Protein A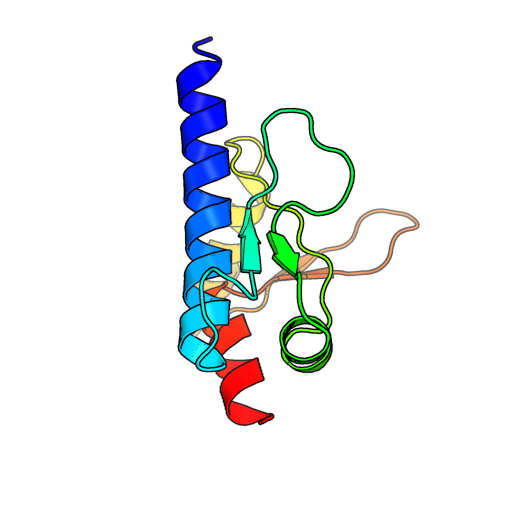F-A0A945GJG4-F1 (afdb_monomer_lite)

Structure (mmCIF, N/CA/C/O backbone):
data_AF-A0A945GJG4-F1
#
_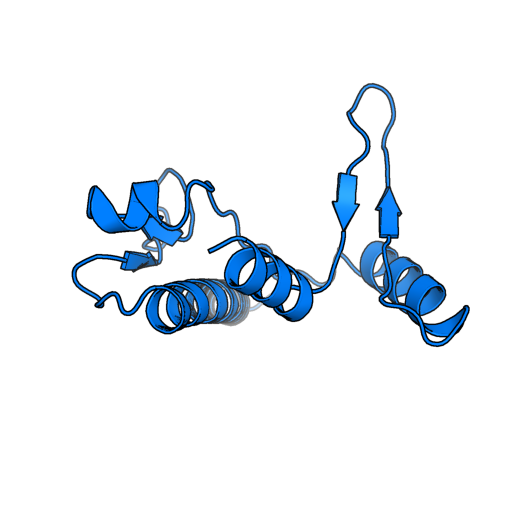entry.id   AF-A0A945GJG4-F1
#
loop_
_atom_site.group_PDB
_atom_site.id
_atom_site.type_symbol
_atom_site.label_atom_id
_atom_site.label_alt_id
_atom_site.label_comp_id
_atom_site.label_asym_id
_atom_site.label_entity_id
_atom_site.label_seq_id
_atom_site.pdbx_PDB_ins_code
_atom_site.Cartn_x
_atom_site.Cartn_y
_atom_site.Cartn_z
_atom_site.occupancy
_atom_site.B_iso_or_equiv
_atom_site.auth_seq_id
_atom_site.auth_comp_id
_atom_site.auth_asym_id
_atom_site.auth_atom_id
_atom_site.pdbx_PDB_model_num
ATOM 1 N N . MET A 1 1 ? 14.832 16.011 -15.812 1.00 59.91 1 MET A N 1
ATOM 2 C CA . MET A 1 1 ? 13.993 14.974 -15.165 1.00 59.91 1 MET A CA 1
ATOM 3 C C . MET A 1 1 ? 12.707 15.646 -14.701 1.00 59.91 1 MET A C 1
ATOM 5 O O . MET A 1 1 ? 12.805 16.607 -13.952 1.00 59.91 1 MET A O 1
ATOM 9 N N . ASN A 1 2 ? 11.532 15.246 -15.201 1.00 74.12 2 ASN A N 1
ATOM 10 C CA . ASN A 1 2 ? 10.289 15.966 -14.897 1.00 74.12 2 ASN A CA 1
ATOM 11 C C . ASN A 1 2 ? 9.796 15.608 -13.480 1.00 74.12 2 ASN A C 1
ATOM 13 O O . ASN A 1 2 ? 9.289 14.508 -13.244 1.00 74.12 2 ASN A O 1
ATOM 17 N N . ASN A 1 3 ? 9.993 16.529 -12.535 1.00 82.69 3 ASN A N 1
ATOM 18 C CA . ASN A 1 3 ? 9.614 16.348 -11.135 1.00 82.69 3 ASN A CA 1
ATOM 19 C C . ASN A 1 3 ? 8.102 16.167 -10.955 1.00 82.69 3 ASN A C 1
ATOM 21 O O . ASN A 1 3 ? 7.693 15.438 -10.051 1.00 82.69 3 ASN A O 1
ATOM 25 N N . ASP A 1 4 ? 7.280 16.737 -11.834 1.00 89.06 4 ASP A N 1
ATOM 26 C CA . ASP A 1 4 ? 5.824 16.667 -11.708 1.00 89.06 4 ASP A CA 1
ATOM 27 C C . ASP A 1 4 ? 5.293 15.281 -12.066 1.00 89.06 4 ASP A C 1
ATOM 29 O O . ASP A 1 4 ? 4.445 14.741 -11.360 1.00 89.06 4 ASP A O 1
ATOM 33 N N . SER A 1 5 ? 5.890 14.626 -13.067 1.00 90.62 5 SER A N 1
ATOM 34 C CA . SER A 1 5 ? 5.574 13.227 -13.384 1.00 90.62 5 SER A CA 1
ATOM 35 C C . SER A 1 5 ? 5.881 12.291 -12.208 1.00 90.62 5 SER A C 1
ATOM 37 O O . SER A 1 5 ? 5.087 11.405 -11.891 1.00 90.62 5 SER A O 1
ATOM 39 N N . ARG A 1 6 ? 7.005 12.501 -11.506 1.00 89.50 6 ARG A N 1
ATOM 40 C CA . ARG A 1 6 ? 7.366 11.695 -10.325 1.00 89.50 6 ARG A CA 1
ATOM 41 C C . ARG A 1 6 ? 6.383 11.904 -9.176 1.00 89.50 6 ARG A C 1
ATOM 43 O O . ARG A 1 6 ? 5.955 10.925 -8.569 1.00 89.50 6 ARG A O 1
ATOM 50 N N . LYS A 1 7 ? 6.000 13.157 -8.907 1.00 90.75 7 LYS A N 1
ATOM 51 C CA . LYS A 1 7 ? 4.990 13.491 -7.891 1.00 90.75 7 LYS A CA 1
ATOM 52 C C . LYS A 1 7 ? 3.638 12.860 -8.225 1.00 90.75 7 LYS A C 1
ATOM 54 O O . LYS A 1 7 ? 3.035 12.241 -7.355 1.00 90.75 7 LYS A O 1
ATOM 59 N N . ALA A 1 8 ? 3.205 12.936 -9.485 1.00 93.75 8 ALA A N 1
ATOM 60 C CA . ALA A 1 8 ? 1.955 12.335 -9.946 1.00 93.75 8 ALA A CA 1
ATOM 61 C C . ALA A 1 8 ? 1.943 10.808 -9.766 1.00 93.75 8 ALA A C 1
ATOM 63 O O . ALA A 1 8 ? 0.982 10.260 -9.234 1.00 93.75 8 ALA A O 1
ATOM 64 N N . LYS A 1 9 ? 3.036 10.119 -10.124 1.00 94.88 9 LYS A N 1
ATOM 65 C CA . LYS A 1 9 ? 3.190 8.669 -9.906 1.00 94.88 9 LYS A CA 1
ATOM 66 C C . LYS A 1 9 ? 3.155 8.278 -8.424 1.00 94.88 9 LYS A C 1
ATOM 68 O O . LYS A 1 9 ? 2.586 7.242 -8.085 1.00 94.88 9 LYS A O 1
ATOM 73 N N . GLY A 1 10 ? 3.760 9.092 -7.556 1.00 94.88 10 GLY A N 1
ATOM 74 C CA . GLY A 1 10 ? 3.686 8.916 -6.103 1.00 94.88 10 GLY A CA 1
ATOM 75 C C . GLY A 1 10 ? 2.255 9.068 -5.591 1.00 94.88 10 GLY A C 1
ATOM 76 O O . GLY A 1 10 ? 1.727 8.150 -4.971 1.00 94.88 10 GLY A O 1
ATOM 77 N N . ARG A 1 11 ? 1.587 10.173 -5.946 1.00 96.25 11 ARG A N 1
ATOM 78 C CA . ARG A 1 11 ? 0.187 10.431 -5.576 1.00 96.25 11 ARG A CA 1
ATOM 79 C C . ARG A 1 11 ? -0.759 9.337 -6.064 1.00 96.25 11 ARG A C 1
ATOM 81 O O . ARG A 1 11 ? -1.662 8.944 -5.336 1.00 96.25 11 ARG A O 1
ATOM 88 N N . TYR A 1 12 ? -0.544 8.830 -7.274 1.00 97.50 12 TYR A N 1
ATOM 89 C CA . TYR A 1 12 ? -1.332 7.730 -7.821 1.00 97.50 12 TYR A CA 1
ATOM 90 C C . TYR A 1 12 ? -1.243 6.471 -6.946 1.00 97.50 12 TYR A C 1
ATOM 92 O O . TYR A 1 12 ? -2.270 5.893 -6.606 1.00 97.50 12 TYR A O 1
ATOM 100 N N . LEU A 1 13 ? -0.036 6.090 -6.509 1.00 98.00 13 LEU A N 1
ATOM 101 C CA . LEU A 1 13 ? 0.147 4.955 -5.599 1.00 98.00 13 LEU A CA 1
ATOM 102 C C . LEU A 1 13 ? -0.510 5.200 -4.230 1.00 98.00 13 LEU A C 1
ATOM 104 O O . LEU A 1 13 ? -1.202 4.318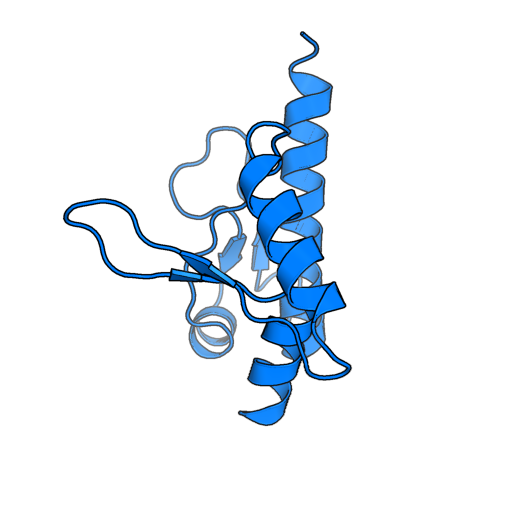 -3.730 1.00 98.00 13 LEU A O 1
ATOM 108 N N . GLN A 1 14 ? -0.347 6.398 -3.659 1.00 98.12 14 GLN A N 1
ATOM 109 C CA . GLN A 1 14 ? -0.999 6.776 -2.397 1.00 98.12 14 GLN A CA 1
ATOM 110 C C . GLN A 1 14 ? -2.529 6.646 -2.490 1.00 98.12 14 GLN A C 1
ATOM 112 O O . GLN A 1 14 ? -3.161 6.104 -1.585 1.00 98.12 14 GLN A O 1
ATOM 117 N N . ASN A 1 15 ? -3.122 7.101 -3.601 1.00 98.25 15 ASN A N 1
ATOM 118 C CA . ASN A 1 15 ? -4.561 6.994 -3.838 1.00 98.25 15 ASN A CA 1
ATOM 119 C C . ASN A 1 15 ? -5.021 5.536 -3.945 1.00 98.25 15 ASN A C 1
ATOM 121 O O . ASN A 1 15 ? -6.023 5.199 -3.329 1.00 98.25 15 ASN A O 1
ATOM 125 N N . ILE A 1 16 ? -4.272 4.661 -4.630 1.00 98.56 16 ILE A N 1
ATOM 126 C CA . ILE A 1 16 ? -4.604 3.225 -4.697 1.00 98.56 16 ILE A CA 1
ATOM 127 C C . ILE A 1 16 ? -4.712 2.619 -3.294 1.00 98.56 16 ILE A C 1
ATOM 129 O O . ILE A 1 16 ? -5.672 1.906 -3.008 1.00 98.56 16 ILE A O 1
ATOM 133 N N . VAL A 1 17 ? -3.739 2.892 -2.418 1.00 98.50 17 VAL A N 1
ATOM 134 C CA . VAL A 1 17 ? -3.760 2.359 -1.048 1.00 98.50 17 VAL A CA 1
ATOM 135 C C . VAL A 1 17 ? -4.939 2.943 -0.269 1.00 98.50 17 VAL A C 1
ATOM 137 O O . VAL A 1 17 ? -5.712 2.187 0.313 1.00 98.50 17 VAL A O 1
ATOM 140 N N . LYS A 1 18 ? -5.128 4.269 -0.315 1.00 98.44 18 LYS A N 1
ATOM 141 C CA . LYS A 1 18 ? -6.253 4.965 0.329 1.00 98.44 18 LYS A CA 1
ATOM 142 C C . LYS A 1 18 ? -7.606 4.377 -0.095 1.00 98.44 18 LYS A C 1
ATOM 144 O O . LYS A 1 18 ? -8.434 4.078 0.760 1.00 98.44 18 LYS A O 1
ATOM 149 N N . ASP A 1 19 ? -7.819 4.192 -1.395 1.00 98.44 19 ASP A N 1
ATOM 150 C CA . ASP A 1 19 ? -9.081 3.697 -1.952 1.00 98.44 19 ASP A CA 1
ATOM 151 C C . ASP A 1 19 ? -9.334 2.229 -1.573 1.00 98.44 19 ASP A C 1
ATOM 153 O O . ASP A 1 19 ? -10.474 1.858 -1.295 1.00 98.44 19 ASP A O 1
ATOM 157 N N . LYS A 1 20 ? -8.285 1.397 -1.487 1.00 98.50 20 LYS A N 1
ATOM 158 C CA . LYS A 1 20 ? -8.403 0.020 -0.979 1.00 98.50 20 LYS A CA 1
ATOM 159 C C . LYS A 1 2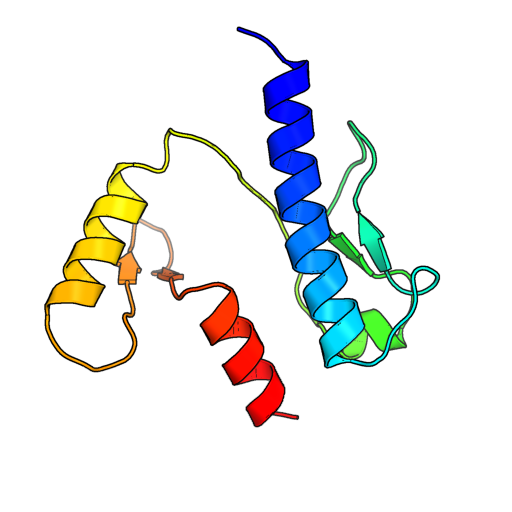0 ? -8.817 -0.027 0.494 1.00 98.50 20 LYS A C 1
ATOM 161 O O . LYS A 1 20 ? -9.700 -0.810 0.823 1.00 98.50 20 LYS A O 1
ATOM 166 N N . ILE A 1 21 ? -8.248 0.829 1.351 1.00 98.25 21 ILE A N 1
ATOM 167 C CA . ILE A 1 21 ? -8.642 0.917 2.771 1.00 98.25 21 ILE A CA 1
ATOM 168 C C . ILE A 1 21 ? -10.094 1.393 2.887 1.00 98.25 21 ILE A C 1
ATOM 170 O O . ILE A 1 21 ? -10.892 0.769 3.579 1.00 98.25 21 ILE A O 1
ATOM 174 N N . ILE A 1 22 ? -10.456 2.465 2.171 1.00 98.25 22 ILE A N 1
ATOM 175 C CA . ILE A 1 22 ? -11.829 2.989 2.140 1.00 98.25 22 ILE A CA 1
ATOM 176 C C . ILE A 1 22 ? -12.824 1.896 1.749 1.00 98.25 22 ILE A C 1
ATOM 178 O O . ILE A 1 22 ? -13.846 1.735 2.414 1.00 98.25 22 ILE A O 1
ATOM 182 N N . LYS A 1 23 ? -12.509 1.136 0.694 1.00 97.88 23 LYS A N 1
ATOM 183 C CA . LYS A 1 23 ? -13.373 0.070 0.193 1.00 97.88 23 LYS A CA 1
ATOM 184 C C . LYS A 1 23 ? -13.506 -1.080 1.189 1.00 97.88 23 LYS A C 1
ATOM 186 O O . LYS A 1 23 ? -14.627 -1.515 1.420 1.00 97.88 23 LYS A O 1
ATOM 191 N N . LEU A 1 24 ? -12.393 -1.573 1.734 1.00 97.75 24 LEU A N 1
ATOM 192 C CA . LEU A 1 24 ? -12.400 -2.744 2.611 1.00 97.75 24 LEU A CA 1
ATOM 193 C C . LEU A 1 24 ? -13.188 -2.477 3.901 1.00 97.75 24 LEU A C 1
ATOM 195 O O . LEU A 1 24 ? -14.023 -3.280 4.291 1.00 97.75 24 LEU A O 1
ATOM 199 N N . PHE A 1 25 ? -12.989 -1.308 4.510 1.00 97.12 25 PHE A N 1
ATOM 200 C CA . PHE A 1 25 ? -13.568 -0.988 5.817 1.00 97.12 25 PHE A CA 1
ATOM 201 C C . PHE A 1 25 ? -14.821 -0.107 5.754 1.00 97.12 25 PHE A C 1
ATOM 203 O O . PHE A 1 25 ? -15.265 0.403 6.783 1.00 97.12 25 PHE A O 1
ATOM 210 N N . ASN A 1 26 ? -15.377 0.111 4.556 1.00 96.94 26 ASN A N 1
ATOM 211 C CA . ASN A 1 26 ? -16.536 0.978 4.320 1.00 96.94 26 ASN A CA 1
ATOM 212 C C . ASN A 1 26 ? -16.395 2.377 4.967 1.00 96.94 26 ASN A C 1
ATOM 214 O O . ASN A 1 26 ? -17.302 2.881 5.632 1.00 96.94 26 ASN A O 1
ATOM 218 N N . LEU A 1 27 ? -15.220 2.988 4.801 1.00 97.62 27 LEU A N 1
ATOM 219 C CA . LEU A 1 27 ? -14.895 4.317 5.331 1.00 97.62 27 LEU A CA 1
ATOM 220 C C . LEU A 1 27 ? -15.186 5.412 4.299 1.00 97.62 27 LEU A C 1
ATOM 222 O O . LEU A 1 27 ? -15.562 5.147 3.160 1.00 97.62 27 LEU A O 1
ATOM 226 N N . THR A 1 28 ? -14.991 6.674 4.679 1.00 97.00 28 THR A N 1
ATOM 227 C CA . THR A 1 28 ? -15.198 7.818 3.779 1.00 97.00 28 THR A CA 1
ATOM 228 C C . THR A 1 28 ? -13.938 8.673 3.629 1.00 97.00 28 THR A C 1
ATOM 230 O O . THR A 1 28 ? -12.960 8.525 4.361 1.00 97.00 28 THR A O 1
ATOM 233 N N . ASN A 1 29 ? -13.957 9.644 2.708 1.00 96.19 29 ASN A N 1
ATOM 234 C CA . ASN A 1 29 ? -12.869 10.627 2.593 1.00 96.19 29 ASN A CA 1
ATOM 235 C C . ASN A 1 29 ? -12.750 11.553 3.828 1.00 96.19 29 ASN A C 1
ATOM 237 O O . ASN A 1 29 ? -11.767 12.283 3.935 1.00 96.19 29 ASN A O 1
ATOM 241 N N . ALA A 1 30 ? -13.722 11.544 4.751 1.00 97.25 30 ALA A N 1
ATOM 242 C CA . ALA A 1 30 ? -13.592 12.223 6.043 1.00 97.25 30 ALA A CA 1
ATOM 243 C C . ALA A 1 30 ? -12.698 11.438 7.021 1.00 97.25 30 ALA A C 1
ATOM 245 O O . ALA A 1 30 ? -12.104 12.024 7.924 1.00 97.25 30 ALA A O 1
ATOM 246 N N . ASP A 1 31 ? -12.574 10.126 6.820 1.00 97.88 31 ASP A N 1
ATOM 247 C CA . ASP A 1 31 ? -11.789 9.228 7.662 1.00 97.88 31 ASP A CA 1
ATOM 248 C C . ASP A 1 31 ? -10.352 9.072 7.174 1.00 97.88 31 ASP A C 1
ATOM 250 O O . ASP A 1 31 ? -9.461 8.820 7.983 1.00 97.88 31 ASP A O 1
ATOM 254 N N . ILE A 1 32 ? -10.114 9.191 5.863 1.00 98.31 32 ILE A N 1
ATOM 255 C CA . ILE A 1 32 ? -8.805 8.938 5.253 1.00 98.31 32 ILE A CA 1
ATOM 256 C C . ILE A 1 32 ? -8.529 9.913 4.106 1.00 98.31 32 ILE A C 1
ATOM 258 O O . ILE A 1 32 ? -9.364 10.124 3.226 1.00 98.31 32 ILE A O 1
ATOM 262 N N . ARG A 1 33 ? -7.300 10.441 4.054 1.00 97.56 33 ARG A N 1
ATOM 263 C CA . ARG A 1 33 ? -6.764 11.175 2.893 1.00 97.56 33 ARG A CA 1
ATOM 264 C C . ARG A 1 33 ? -5.306 10.809 2.611 1.00 97.56 33 ARG A C 1
ATOM 266 O O . ARG A 1 33 ? -4.646 10.190 3.434 1.00 97.56 33 ARG A O 1
ATOM 273 N N . THR A 1 34 ? -4.764 11.257 1.483 1.00 97.81 34 THR A N 1
ATOM 274 C CA . THR A 1 34 ? -3.312 11.213 1.227 1.00 97.81 34 THR A CA 1
ATOM 275 C C . THR A 1 34 ? -2.605 12.441 1.811 1.00 97.81 34 THR A C 1
ATOM 277 O O . THR A 1 34 ? -3.224 13.501 1.970 1.00 97.81 34 THR A O 1
ATOM 280 N N . SER A 1 35 ? -1.303 12.331 2.074 1.00 95.94 35 SER A N 1
ATOM 281 C CA . SER A 1 35 ? -0.442 13.455 2.458 1.00 95.94 35 SER A CA 1
ATOM 282 C C . SER A 1 35 ? -0.430 14.554 1.386 1.00 95.94 35 SER A C 1
ATOM 284 O O . SER A 1 35 ? -0.607 14.302 0.192 1.00 95.94 35 SER A O 1
ATOM 286 N N . ASN A 1 36 ? -0.251 15.808 1.791 1.00 92.75 36 ASN A N 1
ATOM 287 C CA . ASN A 1 36 ? 0.039 16.916 0.885 1.00 92.75 36 ASN A CA 1
ATOM 288 C C . ASN A 1 36 ? 1.526 16.920 0.510 1.00 92.75 36 ASN A C 1
ATOM 290 O O . ASN A 1 36 ? 2.366 16.346 1.199 1.00 92.75 36 ASN A O 1
ATOM 294 N N . THR A 1 37 ? 1.873 17.569 -0.603 1.00 86.88 37 THR A N 1
ATOM 295 C CA . THR A 1 37 ? 3.281 17.674 -1.017 1.00 86.88 37 THR A CA 1
ATOM 296 C C . THR A 1 37 ? 4.094 18.380 0.070 1.00 86.88 37 THR A C 1
ATOM 298 O O . THR A 1 37 ? 3.800 19.525 0.395 1.00 86.88 37 THR A O 1
ATOM 301 N N . GLY A 1 38 ? 5.123 17.711 0.599 1.00 84.69 38 GLY A N 1
ATOM 302 C CA . GLY A 1 38 ? 5.980 18.256 1.658 1.00 84.69 38 GLY A CA 1
ATOM 303 C C . GLY A 1 38 ? 5.379 18.187 3.066 1.00 84.69 38 GLY A C 1
ATOM 304 O O . GLY A 1 38 ? 5.959 18.741 3.993 1.00 84.69 38 GLY A O 1
ATOM 305 N N . GLU A 1 39 ? 4.233 17.526 3.239 1.00 92.94 39 GLU A N 1
ATOM 306 C CA . GLU A 1 39 ? 3.672 17.262 4.562 1.00 92.94 39 GLU A CA 1
ATOM 307 C C . GLU A 1 39 ? 4.489 16.181 5.286 1.00 92.94 39 GLU A C 1
ATOM 309 O O . GLU A 1 39 ? 4.851 15.167 4.694 1.00 92.94 39 GLU A O 1
ATOM 314 N N . ASN A 1 40 ? 4.757 16.386 6.578 1.00 91.81 40 ASN A N 1
ATOM 315 C CA . ASN A 1 40 ? 5.470 15.415 7.409 1.00 91.81 40 ASN A CA 1
ATOM 316 C C . ASN A 1 40 ? 4.571 14.235 7.832 1.00 91.81 40 ASN A C 1
ATOM 318 O O . ASN A 1 40 ? 3.344 14.354 7.933 1.00 91.81 40 ASN A O 1
ATOM 322 N N . GLY A 1 41 ? 5.198 13.105 8.166 1.00 93.50 41 GLY A N 1
ATOM 323 C CA . GLY A 1 41 ? 4.537 11.878 8.623 1.00 93.50 41 GLY A CA 1
ATOM 324 C C . GLY A 1 41 ? 4.112 10.964 7.473 1.00 93.50 41 GLY A C 1
ATOM 325 O O . GLY A 1 41 ? 4.565 11.128 6.351 1.00 93.50 41 GLY A O 1
ATOM 326 N N . GLU A 1 42 ? 3.213 10.026 7.761 1.00 96.75 42 GLU A N 1
ATOM 327 C CA . GLU A 1 42 ? 2.773 8.990 6.813 1.00 96.75 42 GLU A CA 1
ATOM 328 C C . GLU A 1 42 ? 2.081 9.523 5.551 1.00 96.75 42 GLU A C 1
ATOM 330 O O . GLU A 1 42 ? 1.447 10.585 5.566 1.00 96.75 42 GLU A O 1
ATOM 335 N N . ASP A 1 43 ? 2.171 8.746 4.473 1.00 97.75 43 ASP A N 1
ATOM 336 C CA . ASP A 1 43 ? 1.634 9.076 3.154 1.00 97.75 43 ASP A CA 1
ATOM 337 C C . ASP A 1 43 ? 0.115 8.902 3.045 1.00 97.75 43 ASP A C 1
ATOM 339 O O . ASP A 1 43 ? -0.542 9.606 2.271 1.00 97.75 43 ASP A O 1
ATOM 343 N N . VAL A 1 44 ? -0.454 7.982 3.825 1.00 98.06 44 VAL A N 1
ATOM 344 C CA . VAL A 1 44 ? -1.901 7.786 3.964 1.00 98.06 44 VAL A CA 1
ATOM 345 C C . VAL A 1 44 ? -2.293 8.195 5.375 1.00 98.06 44 VAL A C 1
ATOM 347 O O . VAL A 1 44 ? -1.921 7.531 6.331 1.00 98.06 44 VAL A O 1
ATOM 350 N N . LYS A 1 45 ? -3.029 9.301 5.501 1.00 98.12 45 LYS A N 1
ATOM 351 C CA . LYS A 1 45 ? -3.446 9.886 6.777 1.00 98.12 45 LYS A CA 1
ATOM 352 C C . LYS A 1 45 ? -4.761 9.270 7.232 1.00 98.12 45 LYS A C 1
ATOM 354 O O . LYS A 1 45 ? -5.796 9.527 6.613 1.00 98.12 45 LYS A O 1
ATOM 359 N N . LEU A 1 46 ? -4.730 8.545 8.344 1.00 98.25 46 LEU A N 1
ATOM 360 C CA . LEU A 1 46 ? -5.931 8.069 9.032 1.00 98.25 46 LEU A CA 1
ATOM 361 C C . LEU A 1 46 ? -6.418 9.156 10.003 1.00 98.25 46 LEU A C 1
ATOM 363 O O . LEU A 1 46 ? -5.760 9.478 10.995 1.00 98.25 46 LEU A O 1
ATOM 367 N N . LEU A 1 47 ? -7.558 9.767 9.693 1.00 97.81 47 LEU A N 1
ATOM 368 C CA . LEU A 1 47 ? -8.095 10.944 10.378 1.00 97.81 47 LEU A CA 1
ATOM 369 C C . LEU A 1 47 ? -8.981 10.573 11.573 1.00 97.81 47 LEU A C 1
ATOM 371 O O . LEU A 1 47 ? -8.967 11.282 12.579 1.00 97.81 47 LEU A O 1
ATOM 375 N N . SER A 1 48 ? -9.705 9.451 11.501 1.00 97.94 48 SER A N 1
ATOM 376 C CA . SER A 1 48 ? -10.610 8.997 12.564 1.00 97.94 48 SER A CA 1
ATOM 377 C C . SER A 1 48 ? -10.027 7.855 13.401 1.00 97.94 48 SER A C 1
ATOM 379 O O . SER A 1 48 ? -9.146 7.107 12.971 1.00 97.94 48 SER A O 1
ATOM 381 N N . LEU A 1 49 ? -10.524 7.706 14.635 1.00 97.69 49 LEU A N 1
ATOM 382 C CA . LEU A 1 49 ? -10.169 6.573 15.498 1.00 97.69 49 LEU A CA 1
ATOM 383 C C . LEU A 1 49 ? -10.622 5.242 14.884 1.00 97.69 49 LEU A C 1
ATOM 385 O O . LEU A 1 49 ? -9.915 4.247 15.008 1.00 97.69 49 LEU A O 1
ATOM 389 N N . THR A 1 50 ? -11.766 5.244 14.197 1.00 97.12 50 THR A N 1
ATOM 390 C CA . THR A 1 50 ? -12.278 4.090 13.452 1.00 97.12 50 THR A CA 1
ATOM 391 C C . THR A 1 50 ? -11.284 3.659 12.379 1.00 97.12 50 THR A C 1
ATOM 393 O O . THR A 1 50 ? -10.875 2.505 12.383 1.00 97.12 50 THR A O 1
ATOM 396 N N . ALA A 1 51 ? -10.801 4.588 11.545 1.00 97.94 51 ALA A N 1
ATOM 397 C CA . ALA A 1 51 ? -9.809 4.282 10.514 1.00 97.94 51 ALA A CA 1
ATOM 398 C C . ALA A 1 51 ? -8.498 3.732 11.096 1.00 97.94 51 ALA A C 1
ATOM 400 O O . ALA A 1 51 ? -7.964 2.750 10.591 1.00 97.94 51 ALA A O 1
ATOM 401 N N . LYS A 1 52 ? -8.003 4.325 12.191 1.00 97.88 52 LYS A N 1
ATOM 402 C CA . LYS A 1 52 ? -6.774 3.876 12.876 1.00 97.88 52 LYS A CA 1
ATOM 403 C C . LYS A 1 52 ? -6.896 2.485 13.494 1.00 97.88 52 LYS A C 1
ATOM 405 O O . LYS A 1 52 ? -5.900 1.777 13.577 1.00 97.88 52 LYS A O 1
ATOM 410 N N . ARG A 1 53 ? -8.087 2.120 13.975 1.00 96.31 53 ARG A N 1
ATOM 411 C CA . ARG A 1 53 ? -8.360 0.786 14.527 1.00 96.31 53 ARG A CA 1
ATOM 412 C C . ARG A 1 53 ? -8.525 -0.252 13.426 1.00 96.31 53 ARG A C 1
ATOM 414 O O . ARG A 1 53 ? -7.980 -1.335 13.562 1.00 96.31 53 ARG A O 1
ATOM 421 N N . ALA A 1 54 ? -9.245 0.106 12.366 1.00 95.94 54 ALA A N 1
ATOM 422 C CA . ALA A 1 54 ? -9.492 -0.753 11.216 1.00 95.94 54 ALA A CA 1
ATOM 423 C C . ALA A 1 54 ? -8.195 -1.081 10.461 1.00 95.94 54 ALA A C 1
ATOM 425 O O . ALA A 1 54 ? -7.914 -2.232 10.161 1.00 95.94 54 ALA A O 1
ATOM 426 N N . PHE A 1 55 ? -7.352 -0.076 10.214 1.00 97.50 55 PHE A N 1
ATOM 427 C CA . PHE A 1 55 ? -6.099 -0.247 9.486 1.00 97.50 55 PHE A CA 1
ATOM 428 C C . PHE A 1 55 ? -4.913 0.270 10.317 1.00 97.50 55 PHE A C 1
ATOM 430 O O . PHE A 1 55 ? -4.466 1.401 10.123 1.00 97.50 55 PHE A O 1
ATOM 437 N N . PRO A 1 56 ? -4.379 -0.527 11.261 1.00 96.56 56 PRO A N 1
ATOM 438 C CA . PRO A 1 56 ? -3.375 -0.084 12.232 1.00 96.56 56 PRO A CA 1
ATOM 439 C C . PRO A 1 56 ? -1.942 -0.062 11.660 1.00 96.56 56 PRO A C 1
ATOM 441 O O . PRO A 1 56 ? -0.990 -0.491 12.313 1.00 96.56 56 PRO A O 1
ATOM 444 N N . TYR A 1 57 ? -1.767 0.448 10.438 1.00 97.88 57 TYR A N 1
ATOM 445 C CA . TYR A 1 57 ? -0.472 0.558 9.762 1.00 97.88 57 TYR A CA 1
ATOM 446 C C . TYR A 1 57 ? -0.127 2.011 9.451 1.00 97.88 57 TYR A C 1
ATOM 448 O O . TYR A 1 57 ? -0.974 2.770 8.986 1.00 97.88 57 TYR A O 1
ATOM 456 N N . SER A 1 58 ? 1.151 2.366 9.611 1.00 97.81 58 SER A N 1
ATOM 457 C CA . SER A 1 58 ? 1.685 3.620 9.078 1.00 97.81 58 SER A CA 1
ATOM 458 C C . SER A 1 58 ? 2.261 3.385 7.684 1.00 97.81 58 SER A C 1
ATOM 460 O O . SER A 1 58 ? 3.196 2.599 7.511 1.00 97.81 58 SER A O 1
ATOM 462 N N . VAL A 1 59 ? 1.659 4.020 6.677 1.00 97.88 59 VAL A N 1
ATOM 463 C CA . VAL A 1 59 ? 1.930 3.735 5.260 1.00 97.88 59 VAL A CA 1
ATOM 464 C C . VAL A 1 59 ? 2.939 4.715 4.672 1.00 97.88 59 VAL A C 1
ATOM 466 O O . VAL A 1 59 ? 2.736 5.926 4.719 1.00 97.88 59 VAL A O 1
ATOM 469 N N . GLU A 1 60 ? 3.953 4.169 4.003 1.00 97.81 60 GLU A N 1
ATOM 470 C CA . GLU A 1 60 ? 4.886 4.889 3.130 1.00 97.81 60 GLU A CA 1
ATOM 471 C C . GLU A 1 60 ? 4.763 4.341 1.696 1.00 97.81 60 GLU A C 1
ATOM 473 O O . GLU A 1 60 ? 4.833 3.130 1.469 1.00 97.81 60 GLU A O 1
ATOM 478 N N . CYS A 1 61 ? 4.585 5.218 0.708 1.00 96.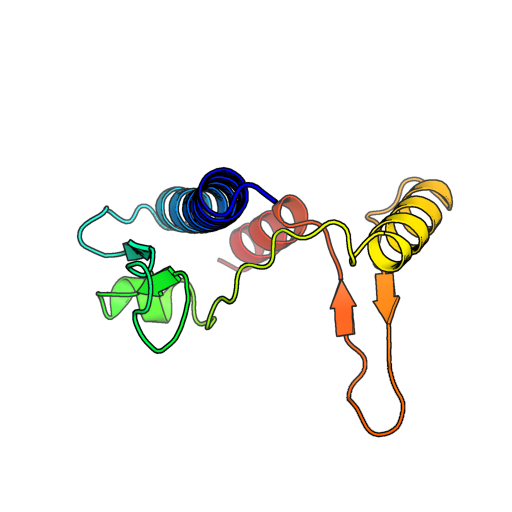75 61 CYS A N 1
ATOM 479 C CA . CYS A 1 61 ? 4.364 4.867 -0.693 1.00 96.75 61 CYS A CA 1
ATOM 480 C C . CYS A 1 61 ? 5.560 5.262 -1.566 1.00 96.75 61 CYS A C 1
ATOM 482 O O . CYS A 1 61 ? 5.796 6.431 -1.871 1.00 96.75 61 CYS A O 1
ATOM 484 N N . LYS A 1 62 ? 6.279 4.265 -2.095 1.00 95.25 62 LYS A N 1
ATOM 485 C CA . LYS A 1 62 ? 7.434 4.490 -2.975 1.00 95.25 62 LYS A CA 1
ATOM 486 C C . LYS A 1 62 ? 7.187 3.980 -4.394 1.00 95.25 62 LYS A C 1
ATOM 488 O O . LYS A 1 62 ? 7.224 2.782 -4.653 1.00 95.25 62 LYS A O 1
ATOM 493 N N . ASN A 1 63 ? 7.009 4.902 -5.341 1.00 94.62 63 ASN A N 1
ATOM 494 C CA . ASN A 1 63 ? 6.990 4.594 -6.773 1.00 94.62 63 ASN A CA 1
ATOM 495 C C . ASN A 1 63 ? 8.304 5.055 -7.426 1.00 94.62 63 ASN A C 1
ATOM 497 O O . ASN A 1 63 ? 8.513 6.253 -7.644 1.00 94.62 63 ASN A O 1
ATOM 501 N N . ALA A 1 64 ? 9.222 4.118 -7.681 1.00 93.50 64 ALA A N 1
ATOM 502 C CA . ALA A 1 64 ? 10.530 4.421 -8.257 1.00 93.50 64 ALA A CA 1
ATOM 503 C C . ALA A 1 64 ? 11.132 3.244 -9.044 1.00 93.50 64 ALA A C 1
ATOM 505 O O . ALA A 1 64 ? 11.136 2.105 -8.581 1.00 93.50 64 ALA A O 1
ATOM 506 N N . GLU A 1 65 ? 11.754 3.547 -10.187 1.00 93.06 65 GLU A N 1
ATOM 507 C CA . GLU A 1 65 ? 12.433 2.558 -11.046 1.00 93.06 65 GLU A CA 1
ATOM 508 C C . GLU A 1 65 ? 13.625 1.875 -10.355 1.00 93.06 65 GLU A C 1
ATOM 510 O O . GLU A 1 65 ? 14.004 0.765 -10.701 1.00 93.06 65 GLU A O 1
ATOM 515 N N . GLN A 1 66 ? 14.200 2.477 -9.312 1.00 93.62 66 GLN A N 1
ATOM 516 C CA . GLN A 1 66 ? 15.298 1.870 -8.547 1.00 93.62 66 GLN A CA 1
ATOM 517 C C . GLN A 1 66 ? 14.929 0.524 -7.887 1.00 93.62 66 GLN A C 1
ATOM 519 O O . GLN A 1 66 ? 15.809 -0.215 -7.454 1.00 93.62 66 GLN A O 1
ATOM 524 N N . HIS A 1 67 ? 13.640 0.172 -7.830 1.00 94.38 67 HIS A N 1
ATOM 525 C CA . HIS A 1 67 ? 13.166 -1.106 -7.302 1.00 94.38 67 HIS A CA 1
ATOM 526 C C . HIS A 1 67 ? 13.282 -2.285 -8.294 1.00 94.38 67 HIS A C 1
ATOM 528 O O . HIS A 1 67 ? 12.817 -3.376 -7.973 1.00 94.38 67 HIS A O 1
ATOM 534 N N . ILE A 1 68 ? 13.926 -2.132 -9.464 1.00 95.06 68 ILE A N 1
ATOM 535 C CA . ILE A 1 68 ? 14.079 -3.193 -10.490 1.00 95.06 68 ILE A CA 1
ATOM 536 C C . ILE A 1 68 ? 14.501 -4.552 -9.906 1.00 95.06 68 ILE A C 1
ATOM 538 O O . ILE A 1 68 ? 13.882 -5.569 -10.221 1.00 95.06 68 ILE A O 1
ATOM 542 N N . GLY A 1 69 ? 15.527 -4.590 -9.047 1.00 96.12 69 GLY A N 1
ATOM 543 C CA . GLY A 1 69 ? 16.016 -5.844 -8.456 1.00 96.12 69 GLY A CA 1
ATOM 544 C C . GLY A 1 69 ? 14.963 -6.544 -7.592 1.00 96.12 69 GLY A C 1
ATOM 545 O O . GLY A 1 69 ? 14.811 -7.762 -7.658 1.00 96.12 69 GLY A O 1
ATOM 546 N N . LEU A 1 70 ? 14.168 -5.761 -6.860 1.00 96.38 70 LEU A N 1
ATOM 547 C CA . LEU A 1 70 ? 13.069 -6.263 -6.044 1.00 96.38 70 LEU A CA 1
ATOM 548 C C . LEU A 1 70 ? 11.996 -6.927 -6.908 1.00 96.38 70 LEU A C 1
ATOM 550 O O . LEU A 1 70 ? 11.618 -8.073 -6.671 1.00 96.38 70 LEU A O 1
ATOM 554 N N . TYR A 1 71 ? 11.567 -6.235 -7.965 1.00 96.69 71 TYR A N 1
ATOM 555 C CA . TYR A 1 71 ? 10.575 -6.754 -8.903 1.00 96.69 71 TYR A CA 1
ATOM 556 C C . TYR A 1 71 ? 11.096 -7.955 -9.698 1.00 96.69 71 TYR A C 1
ATOM 558 O O . TYR A 1 71 ? 10.320 -8.859 -10.003 1.00 96.69 71 TYR A O 1
ATOM 566 N N . LYS A 1 72 ? 12.395 -8.009 -10.022 1.00 97.88 72 LYS A N 1
ATOM 567 C CA . LYS A 1 72 ? 13.021 -9.185 -10.646 1.00 97.88 72 LYS A CA 1
ATOM 568 C C . LYS A 1 72 ? 12.919 -10.406 -9.728 1.00 97.88 72 LYS A C 1
ATOM 570 O O . LYS A 1 72 ? 12.446 -11.449 -10.174 1.00 97.88 72 LYS A O 1
ATOM 575 N N . ASN A 1 73 ? 13.296 -10.262 -8.458 1.00 97.69 73 ASN A N 1
ATOM 576 C CA . ASN A 1 73 ? 13.254 -11.353 -7.483 1.00 97.69 73 ASN A CA 1
ATOM 577 C C . ASN A 1 73 ? 11.811 -11.790 -7.175 1.00 97.69 73 ASN A C 1
ATOM 579 O O . ASN A 1 73 ? 11.527 -12.983 -7.119 1.00 97.69 73 ASN A O 1
ATOM 583 N N . PHE A 1 74 ? 10.870 -10.845 -7.067 1.00 97.81 74 PHE A N 1
ATOM 584 C CA . PHE A 1 74 ? 9.451 -11.159 -6.868 1.00 97.81 74 PHE A CA 1
ATOM 585 C C . PHE A 1 74 ? 8.858 -11.916 -8.070 1.00 97.81 74 PHE A C 1
ATOM 587 O O . PHE A 1 74 ? 8.156 -12.913 -7.910 1.00 97.81 74 PHE A O 1
ATOM 594 N N . LYS A 1 75 ? 9.199 -11.508 -9.303 1.00 97.12 75 LYS A N 1
ATOM 595 C CA . LYS A 1 75 ? 8.808 -12.231 -10.529 1.00 97.12 75 LYS A CA 1
ATOM 596 C C . LYS A 1 75 ? 9.400 -13.638 -10.592 1.00 97.12 75 LYS A C 1
ATOM 598 O O . LYS A 1 75 ? 8.754 -14.525 -11.141 1.00 97.12 75 LYS A O 1
ATOM 603 N N . GLN A 1 76 ? 10.606 -13.845 -10.065 1.00 97.38 76 GLN A N 1
ATOM 604 C CA . GLN A 1 76 ? 11.197 -15.177 -9.950 1.00 97.38 76 GLN A CA 1
ATOM 605 C C . GLN A 1 76 ? 10.380 -16.052 -8.989 1.00 97.38 76 GLN A C 1
ATOM 607 O O . GLN A 1 76 ? 9.999 -17.151 -9.382 1.00 97.38 76 GLN A O 1
ATOM 612 N N . ALA A 1 77 ? 10.011 -15.536 -7.809 1.00 96.75 77 ALA A N 1
ATOM 613 C CA . ALA A 1 77 ? 9.141 -16.247 -6.867 1.00 96.75 77 ALA A CA 1
ATOM 614 C C . ALA A 1 77 ? 7.806 -16.662 -7.515 1.00 96.75 77 ALA A C 1
ATOM 616 O O . ALA A 1 77 ? 7.405 -17.819 -7.409 1.00 96.75 77 ALA A O 1
ATOM 617 N N . LYS A 1 78 ? 7.183 -15.762 -8.291 1.00 94.56 78 LYS A N 1
ATOM 618 C CA . LYS A 1 78 ? 5.939 -16.033 -9.038 1.00 94.56 78 LYS A CA 1
ATOM 619 C C . LYS A 1 78 ? 6.061 -17.150 -10.088 1.00 94.56 78 LYS A C 1
ATOM 621 O O . LYS A 1 78 ? 5.056 -17.722 -10.486 1.00 94.56 78 LYS A O 1
ATOM 626 N N . ARG A 1 79 ? 7.268 -17.454 -10.575 1.00 96.06 79 ARG A N 1
ATOM 627 C CA . ARG A 1 79 ? 7.501 -18.496 -11.594 1.00 96.06 79 ARG A CA 1
ATOM 628 C C . ARG A 1 79 ? 7.775 -19.877 -11.005 1.00 96.06 79 ARG A C 1
ATOM 630 O O . ARG A 1 79 ? 7.817 -20.834 -11.767 1.00 96.06 79 ARG A O 1
ATOM 637 N N . HIS A 1 80 ? 8.003 -19.993 -9.697 1.00 92.00 80 HIS A N 1
ATOM 638 C CA . HIS A 1 80 ? 8.391 -21.268 -9.094 1.00 92.00 80 HIS A CA 1
ATOM 639 C C . HIS A 1 80 ? 7.263 -22.308 -9.127 1.00 92.00 80 HIS A C 1
ATOM 641 O O . HIS A 1 80 ? 7.532 -23.478 -9.382 1.00 92.00 80 HIS A O 1
ATOM 647 N N . ASN A 1 81 ? 6.022 -21.908 -8.832 1.00 94.00 81 ASN A N 1
ATOM 648 C CA . ASN A 1 81 ? 4.836 -22.773 -8.844 1.00 94.00 81 ASN A CA 1
ATOM 649 C C . ASN A 1 81 ? 3.542 -21.927 -8.784 1.00 94.00 81 ASN A C 1
ATOM 651 O O . ASN A 1 81 ? 3.597 -20.705 -8.876 1.00 94.00 81 ASN A O 1
ATOM 655 N N . HIS A 1 82 ? 2.385 -22.582 -8.640 1.00 94.25 82 HIS A N 1
ATOM 656 C CA . HIS A 1 82 ? 1.057 -21.951 -8.623 1.00 94.25 82 HIS A CA 1
ATOM 657 C C . HIS A 1 82 ? 0.636 -21.328 -7.280 1.00 94.25 82 HIS A C 1
ATOM 659 O O . HIS A 1 82 ? -0.473 -20.810 -7.184 1.00 94.25 82 HIS A O 1
ATOM 665 N N . ARG A 1 83 ? 1.459 -21.417 -6.228 1.00 96.62 83 ARG A N 1
ATOM 666 C CA . ARG A 1 83 ? 1.147 -20.821 -4.919 1.00 96.62 83 ARG A CA 1
ATOM 667 C C . ARG A 1 83 ? 1.361 -19.309 -4.957 1.00 96.62 83 ARG A C 1
ATOM 669 O O . ARG A 1 83 ? 2.081 -18.798 -5.816 1.00 96.62 83 ARG A O 1
ATOM 676 N N . GLU A 1 84 ? 0.778 -18.612 -3.986 1.00 97.00 84 GLU A N 1
ATOM 677 C CA . GLU A 1 84 ? 0.969 -17.170 -3.841 1.00 97.00 84 GLU A CA 1
ATOM 678 C C . GLU A 1 84 ? 2.460 -16.834 -3.625 1.00 97.00 84 GLU A C 1
ATOM 680 O O . GLU A 1 84 ? 3.108 -17.428 -2.752 1.00 97.00 84 GLU A O 1
ATOM 685 N N . PRO A 1 85 ? 3.048 -15.927 -4.426 1.00 97.62 85 PRO A N 1
ATOM 686 C CA . PRO A 1 85 ? 4.449 -15.560 -4.295 1.00 97.62 85 PRO A CA 1
ATOM 687 C C . PRO A 1 85 ? 4.732 -14.774 -3.012 1.00 97.62 85 PRO A C 1
ATOM 689 O O . PRO A 1 85 ? 4.170 -13.710 -2.766 1.00 97.62 85 PRO A O 1
ATOM 692 N N . LEU A 1 86 ? 5.732 -15.243 -2.270 1.00 97.94 86 LEU A N 1
ATOM 693 C CA . LEU A 1 86 ? 6.341 -14.533 -1.153 1.00 97.94 86 LEU A CA 1
ATOM 694 C C . LEU A 1 86 ? 7.819 -14.292 -1.460 1.00 97.94 86 LEU A C 1
ATOM 696 O O . LEU A 1 86 ? 8.580 -15.232 -1.698 1.00 97.94 86 LEU A O 1
ATOM 700 N N . LEU A 1 87 ? 8.239 -13.030 -1.423 1.00 98.19 87 LEU A N 1
ATOM 701 C CA . LEU A 1 87 ? 9.647 -12.661 -1.473 1.00 98.19 87 LEU A CA 1
ATOM 702 C C . LEU A 1 87 ? 10.120 -12.290 -0.067 1.00 98.19 87 LEU A C 1
ATOM 704 O O . LEU A 1 87 ? 9.649 -11.314 0.507 1.00 98.19 87 LEU A O 1
ATOM 708 N N . VAL A 1 88 ? 11.095 -13.026 0.461 1.00 98.25 88 VAL A N 1
ATOM 709 C CA . VAL A 1 88 ? 11.770 -12.680 1.717 1.00 98.25 88 VAL A CA 1
ATOM 710 C C . VAL A 1 88 ? 13.121 -12.053 1.393 1.00 98.25 88 VAL A C 1
ATOM 712 O O . VAL A 1 88 ? 13.940 -12.661 0.703 1.00 98.25 88 VAL A O 1
ATOM 715 N N . ILE A 1 89 ? 13.362 -10.833 1.873 1.00 97.69 89 ILE A N 1
ATOM 716 C CA . ILE A 1 89 ? 14.635 -10.122 1.687 1.00 97.69 89 ILE A CA 1
ATOM 717 C C . ILE A 1 89 ? 15.230 -9.694 3.021 1.00 97.69 89 ILE A C 1
ATOM 719 O O . ILE A 1 89 ? 14.523 -9.512 4.006 1.00 97.69 89 ILE A O 1
ATOM 723 N N . LYS A 1 90 ? 16.544 -9.482 3.048 1.00 97.94 90 LYS A N 1
ATOM 724 C CA . LYS A 1 90 ? 17.260 -8.974 4.215 1.00 97.94 90 LYS A CA 1
ATOM 725 C C . LYS A 1 90 ? 18.485 -8.185 3.762 1.00 97.94 90 LYS A C 1
ATOM 727 O O . LYS A 1 90 ? 19.094 -8.512 2.746 1.00 97.94 90 LYS A O 1
ATOM 732 N N . LYS A 1 91 ? 18.880 -7.186 4.551 1.00 96.62 91 LYS A N 1
ATOM 733 C CA . LYS A 1 91 ? 20.214 -6.568 4.486 1.00 96.62 91 LYS A CA 1
ATOM 734 C C . LYS A 1 91 ? 20.963 -6.762 5.810 1.00 96.62 91 LYS A C 1
ATOM 736 O O . LYS A 1 91 ? 20.365 -7.098 6.838 1.00 96.62 91 LYS A O 1
ATOM 741 N N . ASN A 1 92 ? 22.285 -6.609 5.798 1.00 97.56 92 ASN A N 1
ATOM 742 C CA . ASN A 1 92 ? 23.106 -6.793 6.999 1.00 97.56 92 ASN A CA 1
ATOM 743 C C . ASN A 1 92 ? 22.610 -5.915 8.153 1.00 97.56 92 ASN A C 1
ATOM 745 O O . ASN A 1 92 ? 22.266 -4.757 7.942 1.00 97.56 92 ASN A O 1
ATOM 749 N N . ARG A 1 93 ? 22.588 -6.496 9.361 1.00 97.12 93 ARG A N 1
ATOM 750 C CA . ARG A 1 93 ? 22.141 -5.862 10.619 1.00 97.12 93 ARG A CA 1
ATOM 751 C C . ARG A 1 93 ? 20.680 -5.416 10.677 1.00 97.12 93 ARG A C 1
ATOM 753 O O . ARG A 1 93 ? 20.299 -4.775 11.644 1.00 97.12 93 ARG A O 1
ATOM 760 N N . GLU A 1 94 ? 19.861 -5.798 9.701 1.00 97.94 94 GLU A N 1
ATOM 761 C CA . GLU A 1 94 ? 18.451 -5.396 9.671 1.00 97.94 94 GLU A CA 1
ATOM 762 C C . GLU A 1 94 ? 17.503 -6.592 9.641 1.00 97.94 94 GLU A C 1
ATOM 764 O O . GLU A 1 94 ? 17.922 -7.673 9.200 1.00 97.94 94 GLU A O 1
ATOM 769 N N . PRO A 1 95 ? 16.255 -6.435 10.116 1.00 98.12 95 PRO A N 1
ATOM 770 C CA . PRO A 1 95 ? 15.258 -7.496 10.069 1.00 98.12 95 PRO A CA 1
ATOM 771 C C . PRO A 1 95 ? 15.015 -8.000 8.642 1.00 98.12 95 PRO A C 1
ATOM 773 O O . PRO A 1 95 ? 15.203 -7.276 7.661 1.00 98.12 95 PRO A O 1
ATOM 776 N N . ALA A 1 96 ? 14.604 -9.262 8.523 1.00 98.19 96 ALA A N 1
ATOM 777 C CA . ALA A 1 96 ? 14.087 -9.769 7.260 1.00 98.19 96 ALA A CA 1
ATOM 778 C C . ALA A 1 96 ? 12.702 -9.160 6.992 1.00 98.19 96 ALA A C 1
ATOM 780 O O . ALA A 1 96 ? 11.910 -8.995 7.917 1.00 98.19 96 ALA A O 1
ATOM 781 N N . LEU A 1 97 ? 12.417 -8.841 5.732 1.00 98.12 97 LEU A N 1
ATOM 782 C CA . LEU A 1 97 ? 11.131 -8.317 5.284 1.00 98.12 97 LEU A CA 1
ATOM 783 C C .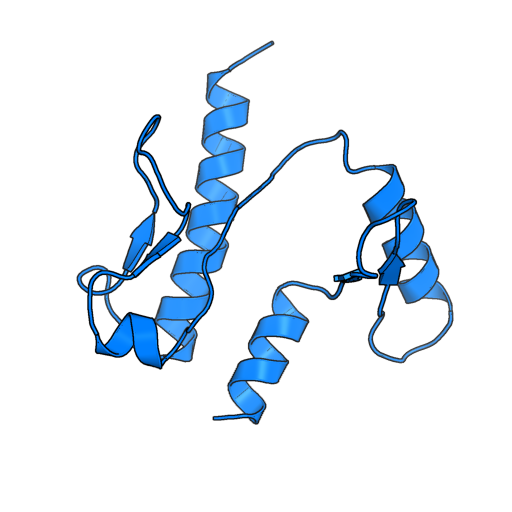 LEU A 1 97 ? 10.442 -9.349 4.397 1.00 98.12 97 LEU A C 1
ATOM 785 O O . LEU A 1 97 ? 11.064 -9.902 3.487 1.00 98.12 97 LEU A O 1
ATOM 789 N N . ALA A 1 98 ? 9.156 -9.566 4.657 1.00 98.19 98 ALA A N 1
ATOM 790 C CA . ALA A 1 98 ? 8.254 -10.313 3.797 1.00 98.19 98 ALA A CA 1
ATOM 791 C C . ALA A 1 98 ? 7.581 -9.348 2.819 1.00 98.19 98 ALA A C 1
ATOM 793 O O . ALA A 1 98 ? 7.029 -8.326 3.222 1.00 98.19 98 ALA A O 1
ATOM 794 N N . ILE A 1 99 ? 7.647 -9.663 1.532 1.00 97.81 99 ILE A N 1
ATOM 795 C CA . ILE A 1 99 ? 7.066 -8.860 0.463 1.00 97.81 99 ILE A CA 1
ATOM 796 C C . ILE A 1 99 ? 6.079 -9.733 -0.284 1.00 97.81 99 ILE A C 1
ATOM 798 O O . ILE A 1 99 ? 6.443 -10.774 -0.833 1.00 97.81 99 ILE A O 1
ATOM 802 N N . ILE A 1 100 ? 4.843 -9.257 -0.302 1.00 98.06 100 ILE A N 1
ATOM 803 C CA . ILE A 1 100 ? 3.695 -9.822 -1.000 1.00 98.06 100 ILE A CA 1
ATOM 804 C C . ILE A 1 100 ? 3.097 -8.751 -1.914 1.00 98.06 100 ILE A C 1
ATOM 806 O O . ILE A 1 100 ? 3.474 -7.576 -1.844 1.00 98.06 100 ILE A O 1
ATOM 810 N N . SER A 1 101 ? 2.193 -9.149 -2.807 1.00 97.69 101 SER A N 1
ATOM 811 C CA . SER A 1 101 ? 1.462 -8.177 -3.617 1.00 97.69 101 SER A CA 1
ATOM 812 C C . SER A 1 101 ? 0.532 -7.331 -2.735 1.00 97.69 101 SER A C 1
ATOM 814 O O . SER A 1 101 ? 0.060 -7.790 -1.695 1.00 97.69 101 SER A O 1
ATOM 816 N N . LEU A 1 102 ? 0.261 -6.088 -3.150 1.00 97.88 102 LEU A N 1
ATOM 817 C CA . LEU A 1 102 ? -0.691 -5.230 -2.438 1.00 97.88 102 LEU A CA 1
ATOM 818 C C . LEU A 1 102 ? -2.085 -5.866 -2.408 1.00 97.88 102 LEU A C 1
ATOM 820 O O . LEU A 1 102 ? -2.768 -5.780 -1.399 1.00 97.88 102 LEU A O 1
ATOM 824 N N . ASP A 1 103 ? -2.500 -6.509 -3.499 1.00 97.62 103 ASP A N 1
ATOM 825 C CA . ASP A 1 103 ? -3.790 -7.196 -3.562 1.00 97.62 103 ASP A CA 1
ATOM 826 C C . ASP A 1 103 ? -3.858 -8.333 -2.541 1.00 97.62 103 ASP A C 1
ATOM 828 O O . ASP A 1 103 ? -4.765 -8.334 -1.715 1.00 97.62 103 ASP A O 1
ATOM 832 N N . HIS A 1 104 ? -2.844 -9.204 -2.502 1.00 97.75 104 HIS A N 1
ATOM 833 C CA . HIS A 1 104 ? -2.794 -10.289 -1.525 1.00 97.75 104 HIS A CA 1
ATOM 834 C C . HIS A 1 104 ? -2.762 -9.784 -0.076 1.00 97.75 104 HIS A C 1
ATOM 836 O O . HIS A 1 104 ? -3.393 -10.367 0.796 1.00 97.75 104 HIS A O 1
ATOM 842 N N . PHE A 1 105 ? -2.069 -8.674 0.197 1.00 98.06 105 PHE A N 1
ATOM 843 C CA . PHE A 1 105 ? -2.084 -8.060 1.525 1.00 98.06 105 PHE A CA 1
ATOM 844 C C . PHE A 1 105 ? -3.500 -7.663 1.969 1.00 98.06 105 PHE A C 1
ATOM 846 O O . PHE A 1 105 ? -3.888 -7.974 3.089 1.00 98.06 105 PHE A O 1
ATOM 853 N N . PHE A 1 106 ? -4.288 -7.027 1.097 1.00 97.81 106 PHE A N 1
ATOM 854 C CA . PHE A 1 106 ? -5.673 -6.672 1.430 1.00 97.81 106 PHE A CA 1
ATOM 855 C C . PHE A 1 106 ? -6.594 -7.897 1.523 1.00 97.81 106 PHE A C 1
ATOM 857 O O . PHE A 1 106 ? -7.468 -7.904 2.379 1.00 97.81 106 PHE A O 1
ATOM 864 N N . GLU A 1 107 ? -6.374 -8.941 0.717 1.00 97.25 107 GLU A N 1
ATOM 865 C CA . GLU A 1 107 ? -7.092 -10.220 0.859 1.00 97.25 107 GLU A CA 1
ATOM 866 C C . GLU A 1 107 ? -6.817 -10.913 2.201 1.00 97.25 107 GLU A C 1
ATOM 868 O O . GLU A 1 107 ? -7.665 -11.656 2.686 1.00 97.25 107 GLU A O 1
ATOM 873 N N . LEU A 1 108 ? -5.620 -10.743 2.776 1.00 97.12 108 LEU A N 1
ATOM 874 C CA . LEU A 1 108 ? -5.301 -11.282 4.100 1.00 97.12 108 LEU A CA 1
ATOM 875 C C . LEU A 1 108 ? -6.038 -10.514 5.196 1.00 97.12 108 LEU A C 1
ATOM 877 O O . LEU A 1 108 ? -6.654 -11.145 6.042 1.00 97.12 108 LEU A O 1
ATOM 881 N N . ILE A 1 109 ? -6.037 -9.179 5.132 1.00 96.12 109 ILE A N 1
ATOM 882 C CA . ILE A 1 109 ? -6.781 -8.344 6.086 1.00 96.12 109 ILE A CA 1
ATOM 883 C C . ILE A 1 109 ? -8.276 -8.681 6.042 1.00 96.12 109 ILE A C 1
ATOM 885 O O . ILE A 1 109 ? -8.874 -8.901 7.083 1.00 96.12 109 ILE A O 1
ATOM 889 N N . GLU A 1 110 ? -8.860 -8.800 4.846 1.00 93.75 110 GLU A N 1
ATOM 890 C CA . GLU A 1 110 ? -10.281 -9.141 4.673 1.00 93.75 110 GLU A CA 1
ATOM 891 C C . GLU A 1 110 ? -10.662 -10.510 5.261 1.00 93.75 110 GLU A C 1
ATOM 893 O O . GLU A 1 110 ? -11.816 -10.719 5.610 1.00 93.75 110 GLU A O 1
ATOM 898 N N . LYS A 1 111 ? -9.723 -11.460 5.342 1.00 89.50 111 LYS A N 1
ATOM 899 C CA . LYS A 1 111 ? -9.970 -12.788 5.934 1.00 89.50 111 LYS A CA 1
ATOM 900 C C . LYS A 1 111 ? -9.807 -12.815 7.449 1.00 89.50 111 LYS A C 1
ATOM 902 O O . LYS A 1 111 ? -10.292 -13.758 8.072 1.00 89.50 111 LYS A O 1
ATOM 907 N N . ASP A 1 112 ? -9.051 -11.865 7.989 1.00 81.88 112 ASP A N 1
ATOM 908 C CA . ASP A 1 112 ? -8.780 -11.752 9.420 1.00 81.88 112 ASP A CA 1
ATOM 909 C C . ASP A 1 112 ? -9.872 -10.937 10.150 1.00 81.88 112 ASP A C 1
ATOM 911 O O . ASP A 1 112 ? -10.003 -11.082 11.368 1.00 81.88 112 ASP A O 1
ATOM 915 N N . ASP A 1 113 ? -10.655 -10.129 9.419 1.00 58.22 113 ASP A N 1
ATOM 916 C CA . ASP A 1 113 ? -11.881 -9.446 9.882 1.00 58.22 113 ASP A CA 1
ATOM 917 C C . ASP A 1 113 ? -13.130 -10.352 9.850 1.00 58.22 113 ASP A C 1
ATOM 919 O O . ASP A 1 113 ? -13.960 -10.238 10.787 1.00 58.22 113 ASP A O 1
#

Foldseek 3Di:
DDPVVQVVQQQVQLVVLQVLLCVLLVHDVCQWDADDVPHDFAGIDGNDPSSCVLDVDRHDTDDDPVCVVVVVQQVVQVPPDDDFGWDWDDDPPDDIDIDGDPVVVSVVSSVVD

Radius of gyration: 15.88 Å; chains: 1; bounding box: 40×41×31 Å

Sequence (113 aa):
MNNDSRKAKGRYLQNIVKDKIIKLFNLTNADIRTSNTGENGEDVKLLSLTAKRAFPYSVECKNAEQHIGLYKNFKQAKRHNHREPLLVIKKNREPALAIISLDHFFELIEKDD

Secondary structure (DSSP, 8-state):
--HHHHHHHHHHHHHHHHHHHHHHTT--TTTEEEPPTT--S-SEEE-SHHHHHHS---------GGGHHHHHHHHHHHHH-SSPP-EEE--TTS--EEE--HHHHHHHHHHH-

pLDDT: mean 95.21, std 6.14, range [58.22, 98.56]